Protein AF-A0A699SAM2-F1 (afdb_monomer)

Sequence (91 aa):
MEFDGLNAIKPPCLTEGKKDKVFWRTSSGRLTDFSVNTVWNDLRECSDSVPWAKLVWFSQCIPRHAFMVWLAVHERLRTQDLIGKWESMVT

Radius of gyration: 25.64 Å; Cα contacts (8 Å, |Δi|>4): 34; chains: 1; bounding box: 59×20×75 Å

pLDDT: mean 76.24, std 11.98, range [48.03, 91.19]

InterPro domains:
  IPR026960 Reverse transcriptase zinc-binding domain [PF13966] (34-87)

Nearest PDB structures (foldseek):
  2csh-assembly1_A  TM=3.466E-01  e=6.875E+00  Homo sapiens
  7s78-assembly1_P  TM=1.985E-01  e=3.963E+00  Human adenovirus 5

Structure (mmCIF, N/CA/C/O backbone):
data_AF-A0A699SAM2-F1
#
_entry.id   AF-A0A699SAM2-F1
#
loop_
_atom_site.group_PDB
_atom_site.id
_atom_site.type_symbol
_atom_site.label_atom_id
_atom_site.label_alt_id
_atom_site.label_comp_id
_atom_site.label_asym_id
_atom_site.label_entity_id
_atom_site.label_seq_id
_atom_site.pdbx_PDB_ins_code
_atom_site.Cartn_x
_atom_site.Cartn_y
_atom_site.Cartn_z
_atom_site.occupancy
_atom_site.B_iso_or_equiv
_atom_site.auth_seq_id
_atom_site.auth_comp_id
_atom_site.auth_asym_id
_atom_site.auth_atom_id
_atom_site.pdbx_PDB_model_num
ATOM 1 N N . MET A 1 1 ? -40.345 9.811 -2.756 1.00 48.03 1 MET A N 1
ATOM 2 C CA . MET A 1 1 ? -39.448 8.641 -2.698 1.00 48.03 1 MET A CA 1
ATOM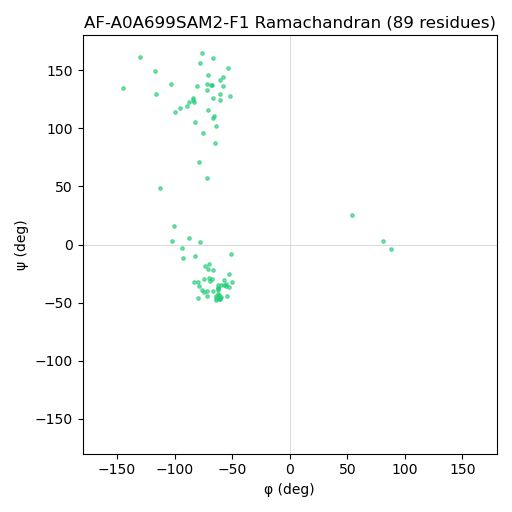 3 C C . MET A 1 1 ? -38.925 8.621 -1.275 1.00 48.03 1 MET A C 1
ATOM 5 O O . MET A 1 1 ? -38.042 9.398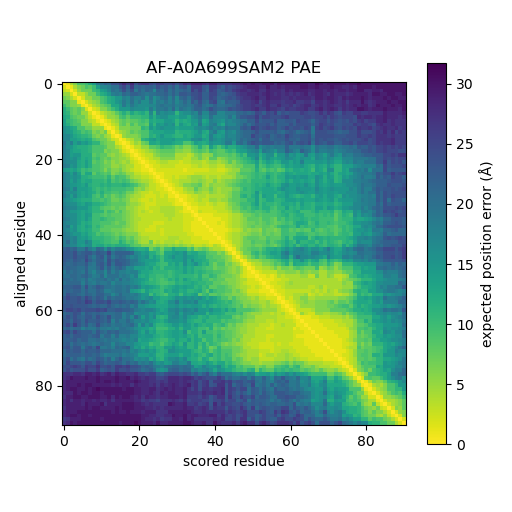 -0.941 1.00 48.03 1 MET A O 1
ATOM 9 N N . GLU A 1 2 ? -39.648 7.918 -0.410 1.00 52.97 2 GLU A N 1
ATOM 10 C CA . GLU A 1 2 ? -39.456 7.932 1.040 1.00 52.97 2 GLU A CA 1
ATOM 11 C C . GLU A 1 2 ? -38.341 6.938 1.373 1.00 52.97 2 GLU A C 1
ATOM 13 O O . GLU A 1 2 ? -38.357 5.799 0.909 1.00 52.97 2 GLU A O 1
ATOM 18 N N . PHE A 1 3 ? -37.309 7.381 2.088 1.00 57.00 3 PHE A N 1
ATOM 19 C CA . PHE A 1 3 ? -36.203 6.514 2.487 1.00 57.00 3 PHE A CA 1
ATOM 20 C C . PHE A 1 3 ? -36.638 5.679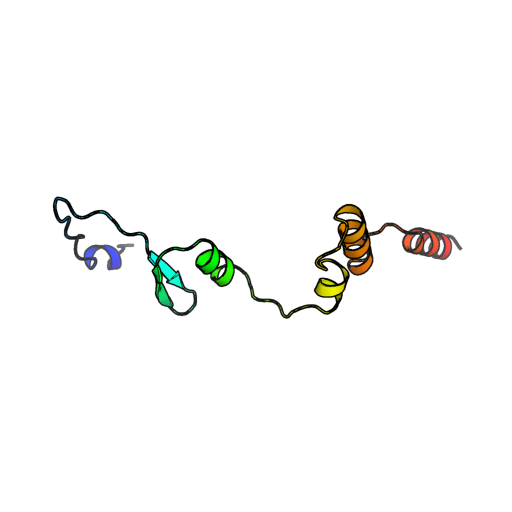 3.702 1.00 57.00 3 PHE A C 1
ATOM 22 O O . PHE A 1 3 ? -36.165 5.904 4.814 1.00 57.00 3 PHE A O 1
ATOM 29 N N . ASP A 1 4 ? -37.541 4.716 3.487 1.00 61.09 4 ASP A N 1
ATOM 30 C CA . ASP A 1 4 ? -38.122 3.842 4.527 1.00 61.09 4 ASP A CA 1
ATOM 31 C C . ASP A 1 4 ? -37.065 3.130 5.390 1.00 61.09 4 ASP A C 1
ATOM 33 O O . ASP A 1 4 ? -37.293 2.821 6.560 1.00 61.09 4 ASP A O 1
ATOM 37 N N . GLY A 1 5 ? -35.860 2.929 4.848 1.00 61.03 5 GLY A N 1
ATOM 38 C CA . GLY A 1 5 ? -34.739 2.332 5.573 1.00 61.03 5 GLY A CA 1
ATOM 39 C C . GLY A 1 5 ? -34.192 3.179 6.729 1.00 61.03 5 GLY A C 1
ATOM 40 O O . GLY A 1 5 ? -33.574 2.617 7.629 1.00 61.03 5 GLY A O 1
ATOM 41 N N . LEU A 1 6 ? -34.413 4.500 6.746 1.00 56.97 6 LEU A N 1
ATOM 42 C CA . LEU A 1 6 ? -33.884 5.383 7.797 1.00 56.97 6 LEU A CA 1
ATOM 43 C C . LEU A 1 6 ? -34.718 5.337 9.085 1.00 56.97 6 LEU A C 1
ATOM 45 O O . LEU A 1 6 ? -34.152 5.423 10.173 1.00 56.97 6 LEU A O 1
ATOM 49 N N . ASN A 1 7 ? -36.033 5.124 8.982 1.00 61.53 7 ASN A N 1
ATOM 50 C CA . ASN A 1 7 ? -36.927 5.047 10.146 1.00 61.53 7 ASN A CA 1
ATOM 51 C C . ASN A 1 7 ? -36.774 3.736 10.940 1.00 61.53 7 ASN A C 1
ATOM 53 O O . ASN A 1 7 ? -37.163 3.667 12.104 1.00 61.53 7 ASN A O 1
ATOM 57 N N . ALA A 1 8 ? -36.184 2.700 10.335 1.00 64.38 8 ALA A N 1
ATOM 58 C CA . ALA A 1 8 ? -35.907 1.420 10.989 1.00 64.38 8 ALA A CA 1
ATOM 59 C C . ALA A 1 8 ? -34.614 1.430 11.831 1.00 64.38 8 ALA A C 1
ATOM 61 O O . ALA A 1 8 ? -34.345 0.483 12.577 1.00 64.38 8 ALA A O 1
ATOM 62 N N . ILE A 1 9 ? -33.794 2.480 11.719 1.00 67.56 9 ILE A N 1
ATOM 63 C CA . ILE A 1 9 ? -32.527 2.571 12.441 1.00 67.56 9 ILE A CA 1
ATOM 64 C C . ILE A 1 9 ? -32.829 3.058 13.852 1.00 67.56 9 ILE A C 1
ATOM 66 O O . ILE A 1 9 ? -33.120 4.229 14.089 1.00 67.56 9 ILE A O 1
ATOM 70 N N . LYS A 1 10 ? -32.761 2.129 14.806 1.00 71.62 10 LYS A N 1
ATOM 71 C CA . LYS A 1 10 ? -32.899 2.431 16.231 1.00 71.62 10 LYS A CA 1
ATOM 72 C C . LYS A 1 10 ? -31.919 3.561 16.595 1.00 71.62 10 LYS A C 1
ATOM 74 O O . LYS A 1 10 ? -30.733 3.426 16.279 1.00 71.62 10 LYS A O 1
ATOM 79 N N . PRO A 1 11 ? -32.375 4.649 17.242 1.00 71.56 11 PRO A N 1
ATOM 80 C CA . PRO A 1 11 ? -31.495 5.753 17.590 1.00 71.56 11 PRO A CA 1
ATOM 81 C C . PRO A 1 11 ? -30.344 5.241 18.470 1.00 71.56 11 PRO A C 1
ATOM 83 O O . PRO A 1 11 ? -30.581 4.415 19.361 1.00 71.56 11 PRO A O 1
ATOM 86 N N . PRO A 1 12 ? -29.097 5.677 18.218 1.00 71.62 12 PRO A N 1
ATOM 87 C CA . PRO A 1 12 ? -27.953 5.230 18.996 1.00 71.62 12 PRO A CA 1
ATOM 88 C C . PRO A 1 12 ? -28.141 5.620 20.467 1.00 71.62 12 PRO A C 1
ATOM 90 O O . PRO A 1 12 ? -28.448 6.765 20.792 1.00 71.62 12 PRO A O 1
ATOM 93 N N . CYS A 1 13 ? -27.971 4.655 21.371 1.00 71.81 13 CYS A N 1
ATOM 94 C CA . CYS A 1 13 ? -28.040 4.894 22.807 1.00 71.81 13 CYS A CA 1
ATOM 95 C C . CYS A 1 13 ? -26.763 5.604 23.282 1.00 71.81 13 CYS A C 1
ATOM 97 O O . CYS A 1 13 ? -25.738 4.976 23.556 1.00 71.81 13 CYS A O 1
ATOM 99 N N . LEU A 1 14 ? -26.823 6.932 23.374 1.00 71.56 14 LEU A N 1
ATOM 100 C CA . LEU A 1 14 ? -25.742 7.752 23.917 1.00 71.56 14 LEU A CA 1
ATOM 101 C C . LEU A 1 14 ? -25.593 7.435 25.409 1.00 71.56 14 LEU A C 1
ATOM 103 O O . LEU A 1 14 ? -26.471 7.736 26.213 1.00 71.56 14 LEU A O 1
ATOM 107 N N . THR A 1 15 ? -24.509 6.752 25.771 1.00 77.06 15 THR A N 1
ATOM 108 C CA . THR A 1 15 ? -24.213 6.406 27.166 1.00 77.06 15 THR A CA 1
ATOM 109 C C . THR A 1 15 ? -23.270 7.465 27.728 1.00 77.06 15 THR A C 1
ATOM 111 O O . THR A 1 15 ? -22.156 7.618 27.227 1.00 77.06 15 THR A O 1
ATOM 114 N N . GLU A 1 16 ? -23.705 8.208 28.743 1.00 80.50 16 GLU A N 1
ATOM 115 C CA . GLU A 1 16 ? -22.920 9.297 29.330 1.00 80.50 16 GLU A CA 1
ATOM 116 C C . 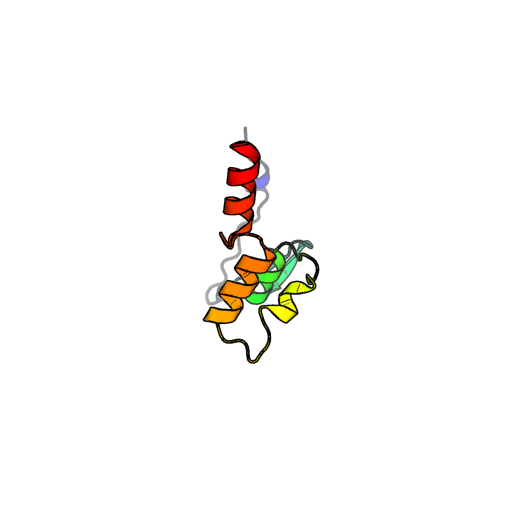GLU A 1 16 ? -21.586 8.762 29.892 1.00 80.50 16 GLU A C 1
ATOM 118 O O . GLU A 1 16 ? -21.552 7.794 30.651 1.00 80.50 16 GLU A O 1
ATOM 123 N N . GLY A 1 17 ? -20.465 9.333 29.436 1.00 79.38 17 GLY A N 1
ATOM 124 C CA . GLY A 1 17 ? -19.108 8.904 29.809 1.00 79.38 17 GLY A CA 1
ATOM 125 C C . GLY A 1 17 ? -18.488 7.786 28.954 1.00 79.38 17 GLY A C 1
ATOM 126 O O . GLY A 1 17 ? -17.311 7.463 29.137 1.00 79.38 17 GLY A O 1
ATOM 127 N N . LYS A 1 18 ? -19.213 7.210 27.987 1.00 81.31 18 LYS A N 1
ATOM 128 C CA . LYS A 1 18 ? -18.666 6.207 27.060 1.00 81.31 18 LYS A CA 1
ATOM 129 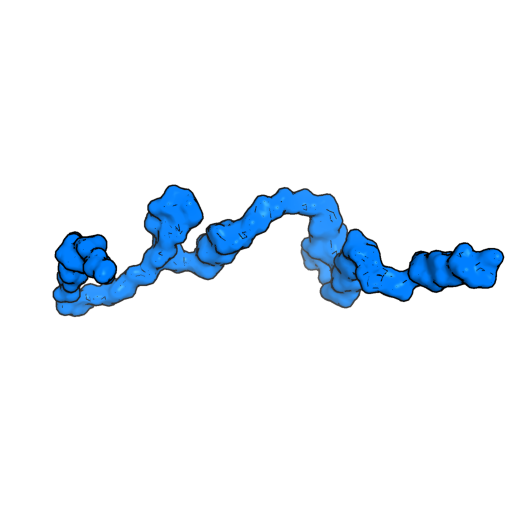C C . LYS A 1 18 ? -18.071 6.894 25.829 1.00 81.31 18 LYS A C 1
ATOM 131 O O . LYS A 1 18 ? -18.777 7.573 25.096 1.00 81.31 18 LYS A O 1
ATOM 136 N N . LYS A 1 19 ? -16.768 6.711 25.593 1.00 81.12 19 LYS A N 1
ATOM 137 C CA . LYS A 1 19 ? -16.098 7.244 24.396 1.00 81.12 19 LYS A CA 1
ATOM 138 C C . LYS A 1 19 ? -16.522 6.475 23.146 1.00 81.12 19 LYS A C 1
ATOM 140 O O . LYS A 1 19 ? -16.557 5.240 23.169 1.00 81.12 19 LYS A O 1
ATOM 145 N N . ASP A 1 20 ? -16.756 7.205 22.062 1.00 83.50 20 ASP A N 1
ATOM 146 C CA . ASP A 1 20 ? -16.980 6.622 20.744 1.00 83.50 20 ASP A CA 1
ATOM 147 C C . ASP A 1 20 ? -15.765 5.806 20.294 1.00 83.50 20 ASP A C 1
ATOM 149 O O . ASP A 1 20 ? -14.610 6.164 20.547 1.00 83.50 20 ASP A O 1
ATOM 153 N N . LYS A 1 21 ? -16.036 4.680 19.631 1.00 82.75 21 LYS A N 1
ATOM 154 C CA . LYS A 1 21 ? -15.013 3.814 19.043 1.00 82.75 21 LYS A CA 1
ATOM 155 C C . LYS A 1 21 ? -15.181 3.785 17.536 1.00 82.75 21 LYS A C 1
ATOM 157 O O . LYS A 1 21 ? -16.272 3.523 17.034 1.00 82.75 21 LYS A O 1
ATOM 162 N N . VAL A 1 22 ? -14.082 4.023 16.832 1.00 85.62 22 VAL A N 1
ATOM 163 C CA . VAL A 1 22 ? -14.036 3.921 15.376 1.00 85.62 22 VAL A CA 1
ATOM 164 C C . VAL A 1 22 ? -13.787 2.466 15.002 1.00 85.62 22 VAL A C 1
ATOM 166 O O . VAL A 1 22 ? -12.796 1.869 15.421 1.00 85.62 22 VAL A O 1
ATOM 169 N N . PHE A 1 23 ? -14.679 1.916 14.187 1.00 88.12 23 PHE A N 1
ATOM 170 C CA . PHE A 1 23 ? -14.535 0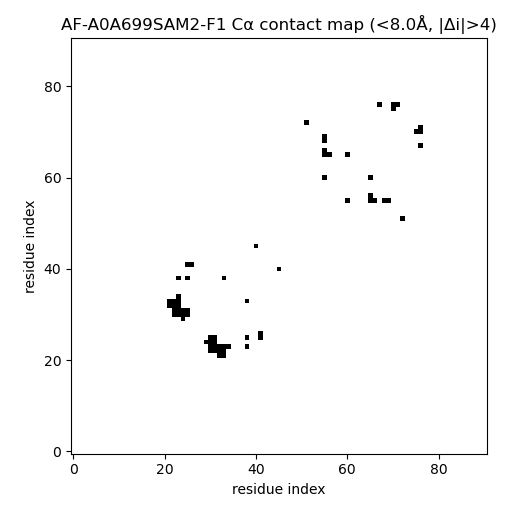.589 13.605 1.00 88.12 23 PHE A CA 1
ATOM 171 C C . PHE A 1 23 ? -14.454 0.690 12.084 1.00 88.12 23 PHE A C 1
ATOM 173 O O . PHE A 1 23 ? -15.051 1.577 11.475 1.00 88.12 23 PHE A O 1
ATOM 180 N N . TRP A 1 24 ? -13.731 -0.240 11.474 1.00 91.19 24 TRP A N 1
ATOM 181 C CA . TRP A 1 24 ? -13.690 -0.431 10.032 1.00 91.19 24 TRP A CA 1
ATOM 182 C C . TRP A 1 24 ? -14.548 -1.634 9.648 1.00 91.19 24 TRP A C 1
ATOM 184 O O . TRP A 1 24 ? -14.513 -2.665 10.320 1.00 91.19 24 TRP A O 1
ATOM 194 N N . ARG A 1 25 ? -15.313 -1.516 8.563 1.00 89.38 25 ARG A N 1
ATOM 195 C CA . ARG A 1 25 ? -15.977 -2.660 7.937 1.00 89.38 25 ARG A CA 1
ATOM 196 C C . ARG A 1 25 ? -15.132 -3.076 6.744 1.00 89.38 25 ARG A C 1
ATOM 198 O O . ARG A 1 25 ? -15.032 -2.310 5.794 1.00 89.38 25 ARG A O 1
ATOM 205 N N . THR A 1 26 ? -14.547 -4.265 6.809 1.00 86.25 26 THR A N 1
ATOM 206 C CA . THR A 1 26 ? -13.762 -4.814 5.703 1.00 86.25 26 THR A CA 1
ATOM 207 C C . THR A 1 26 ? -14.648 -5.113 4.493 1.00 86.25 26 THR A C 1
ATOM 209 O O . THR A 1 26 ? -15.855 -5.328 4.631 1.00 86.25 26 THR A O 1
ATOM 212 N N . SER A 1 27 ? -14.037 -5.226 3.319 1.00 81.19 27 SER A N 1
ATOM 213 C CA . SER A 1 27 ? -14.618 -5.736 2.070 1.00 81.19 27 SER A CA 1
ATOM 214 C C . SER A 1 27 ? -15.330 -7.084 2.245 1.00 81.19 27 SER A C 1
ATOM 216 O O . SER A 1 27 ? -16.358 -7.335 1.624 1.00 81.19 27 SER A O 1
ATOM 218 N N . SER A 1 28 ? -14.849 -7.928 3.164 1.00 82.31 28 SER A N 1
ATOM 219 C CA . SER A 1 28 ? -15.481 -9.197 3.559 1.00 82.31 28 SER A CA 1
ATOM 220 C C . SER A 1 28 ? -16.682 -9.054 4.509 1.00 82.31 28 SER A C 1
ATOM 222 O O . SER A 1 28 ? -17.241 -10.055 4.955 1.00 82.31 28 SER A O 1
ATOM 224 N N . GLY A 1 29 ? -17.074 -7.827 4.859 1.00 84.25 29 GLY A N 1
ATOM 225 C CA . GLY A 1 29 ? -18.200 -7.519 5.743 1.00 84.25 29 GLY A CA 1
ATOM 226 C C . GLY A 1 29 ? -17.901 -7.644 7.241 1.00 84.25 29 GLY A C 1
ATOM 227 O O . GLY A 1 29 ? -18.801 -7.439 8.058 1.00 84.25 29 GLY A O 1
ATOM 228 N N . ARG A 1 30 ? -16.659 -7.954 7.637 1.00 86.94 30 ARG A N 1
ATOM 229 C CA . ARG A 1 30 ? -16.267 -8.079 9.049 1.00 86.94 30 ARG A CA 1
ATOM 230 C C . ARG A 1 30 ? -16.018 -6.698 9.657 1.00 86.94 30 ARG A C 1
ATOM 232 O O . ARG A 1 30 ? -15.364 -5.853 9.057 1.00 86.94 30 ARG A O 1
ATOM 239 N N . LEU A 1 31 ? -16.510 -6.486 10.876 1.00 88.31 31 LEU A N 1
ATOM 240 C CA . LEU A 1 31 ? -16.211 -5.286 11.654 1.00 88.31 31 LEU A CA 1
ATOM 241 C C . LEU A 1 31 ? -14.916 -5.501 12.455 1.00 88.31 31 LEU A C 1
ATOM 243 O O . LEU A 1 31 ? -14.824 -6.459 13.222 1.00 88.31 31 LEU A O 1
ATOM 247 N N . THR A 1 32 ? -13.918 -4.643 12.269 1.00 87.62 32 THR A N 1
ATOM 248 C CA . THR A 1 32 ? -12.621 -4.701 12.962 1.00 87.62 32 THR A CA 1
ATOM 249 C C . THR A 1 32 ? -12.271 -3.344 13.555 1.00 87.62 32 THR A C 1
ATOM 251 O O . THR A 1 32 ? -12.804 -2.320 13.125 1.00 87.62 32 THR A O 1
ATOM 254 N N . ASP A 1 33 ? -11.344 -3.306 14.510 1.00 89.81 33 ASP A N 1
ATOM 255 C CA . ASP A 1 33 ? -10.793 -2.034 14.976 1.00 89.81 33 ASP A CA 1
ATOM 256 C C . ASP A 1 33 ? -10.153 -1.263 13.815 1.00 89.81 33 ASP A C 1
ATOM 258 O O . ASP A 1 33 ? -9.577 -1.847 12.885 1.00 89.81 33 ASP A O 1
ATOM 262 N N . PHE A 1 34 ? -10.284 0.061 13.857 1.00 87.44 34 PHE A N 1
ATOM 263 C CA . PHE A 1 34 ? -9.701 0.921 12.841 1.00 87.44 34 PHE A CA 1
ATOM 264 C C . PHE A 1 34 ? -8.171 0.878 12.910 1.00 87.44 34 PHE A C 1
ATOM 266 O O . PHE A 1 34 ? -7.560 1.163 13.939 1.00 87.44 34 PHE A O 1
ATOM 273 N N . SER A 1 35 ? -7.547 0.571 11.779 1.00 88.06 35 SER A N 1
ATOM 274 C CA . SER A 1 35 ? -6.107 0.691 11.585 1.00 88.06 35 SER A CA 1
ATOM 275 C C . SER A 1 35 ? -5.845 1.106 10.150 1.00 88.06 35 SER A C 1
ATOM 277 O O . SER A 1 35 ? -6.412 0.520 9.228 1.00 88.06 35 SER A O 1
ATOM 279 N N . VAL A 1 36 ? -4.954 2.082 9.954 1.00 89.00 36 VAL A N 1
ATOM 280 C CA . VAL A 1 36 ? -4.562 2.561 8.617 1.00 89.00 36 VAL A CA 1
ATOM 281 C C . VAL A 1 36 ? -4.057 1.404 7.755 1.00 89.00 36 VAL A C 1
ATOM 283 O O . VAL A 1 36 ? -4.369 1.346 6.572 1.00 89.00 36 VAL A O 1
ATOM 286 N N . ASN A 1 37 ? -3.355 0.436 8.352 1.00 86.94 37 ASN A N 1
ATOM 287 C CA . ASN A 1 37 ? -2.913 -0.761 7.643 1.00 86.94 37 ASN A CA 1
ATOM 288 C C . ASN A 1 37 ? -4.100 -1.608 7.159 1.00 86.94 37 ASN A C 1
ATOM 290 O O . ASN A 1 37 ? -4.121 -2.026 6.007 1.00 86.94 37 ASN A O 1
ATOM 294 N N . THR A 1 38 ? -5.098 -1.852 8.013 1.00 85.75 38 THR A N 1
ATOM 295 C CA . THR A 1 38 ? -6.300 -2.617 7.638 1.00 85.75 38 THR A CA 1
ATOM 296 C C . THR A 1 38 ? -7.065 -1.917 6.523 1.00 85.75 38 THR A C 1
ATOM 298 O O . THR A 1 38 ? -7.383 -2.550 5.525 1.00 85.75 38 THR A O 1
ATOM 301 N N . VAL A 1 39 ? -7.286 -0.609 6.656 1.00 89.50 39 VAL A N 1
ATOM 302 C CA . VAL A 1 39 ? -7.970 0.215 5.649 1.00 89.50 39 VAL A CA 1
ATOM 303 C C . VAL A 1 39 ? -7.220 0.191 4.321 1.00 89.50 39 VAL A C 1
ATOM 305 O O . VAL A 1 39 ? -7.821 -0.024 3.277 1.00 89.50 39 VAL A O 1
ATOM 308 N N . TRP A 1 40 ? -5.897 0.370 4.351 1.00 86.88 40 TRP A N 1
ATOM 309 C CA . TRP A 1 40 ? -5.064 0.353 3.151 1.00 86.88 40 TRP A CA 1
ATOM 310 C C . TRP A 1 40 ? -5.106 -0.997 2.434 1.00 86.88 40 TRP A C 1
ATOM 312 O O . TRP A 1 40 ? -5.209 -1.047 1.212 1.00 86.88 40 TRP A O 1
ATOM 322 N N . ASN A 1 41 ? -5.050 -2.091 3.195 1.00 84.62 41 ASN A N 1
ATOM 323 C CA . ASN A 1 41 ? -5.124 -3.443 2.650 1.00 84.62 41 ASN A CA 1
ATOM 324 C C . ASN A 1 41 ? -6.495 -3.777 2.062 1.00 84.62 41 ASN A C 1
ATOM 326 O O . ASN A 1 41 ? -6.565 -4.588 1.149 1.00 84.62 41 ASN A O 1
ATOM 330 N N . ASP A 1 42 ? -7.550 -3.176 2.602 1.00 86.62 42 ASP A N 1
ATOM 331 C CA . ASP A 1 42 ? -8.927 -3.384 2.167 1.00 86.62 42 ASP A CA 1
ATOM 332 C C . ASP A 1 42 ? -9.298 -2.513 0.956 1.00 86.62 42 ASP A C 1
ATOM 334 O O . ASP A 1 42 ? -10.083 -2.931 0.112 1.00 86.62 42 ASP A O 1
ATOM 338 N N . LEU A 1 43 ? -8.712 -1.314 0.861 1.00 85.50 43 LEU A N 1
ATOM 339 C CA . LEU A 1 43 ? -8.900 -0.393 -0.260 1.00 85.50 43 LEU A CA 1
ATOM 340 C C . LEU A 1 43 ? -8.066 -0.782 -1.483 1.00 85.50 43 LEU A C 1
ATOM 342 O O . LEU A 1 43 ? -8.492 -0.559 -2.614 1.00 85.50 43 LEU A O 1
ATOM 346 N N . ARG A 1 44 ? -6.851 -1.301 -1.273 1.00 82.62 44 ARG A N 1
ATOM 347 C CA . ARG A 1 44 ? -5.993 -1.693 -2.389 1.00 82.62 44 ARG A CA 1
ATOM 348 C C . ARG A 1 44 ? -6.543 -2.957 -3.038 1.00 82.62 44 ARG A C 1
ATOM 350 O O . ARG A 1 44 ? -6.787 -3.960 -2.372 1.00 82.62 44 ARG A O 1
ATOM 357 N N . GLU A 1 45 ? -6.627 -2.947 -4.357 1.00 71.94 45 GLU A N 1
ATOM 358 C CA . GLU A 1 45 ? -6.687 -4.192 -5.107 1.00 71.94 45 GLU A CA 1
ATOM 359 C C . GLU A 1 45 ? -5.340 -4.894 -4.905 1.00 71.94 45 GLU A C 1
ATOM 361 O O . GLU A 1 45 ? -4.292 -4.397 -5.323 1.00 71.94 45 GLU A O 1
ATOM 366 N N . CYS A 1 46 ? -5.339 -6.010 -4.174 1.00 65.94 46 CYS A N 1
ATOM 367 C CA . CYS A 1 46 ? -4.157 -6.850 -4.029 1.00 65.94 46 CYS A CA 1
ATOM 368 C C . CYS A 1 46 ? -3.815 -7.446 -5.400 1.00 65.94 46 CYS A C 1
ATOM 370 O O . CYS A 1 46 ? -4.269 -8.534 -5.738 1.00 65.94 46 CYS A O 1
ATOM 372 N N . SER A 1 47 ? -3.029 -6.725 -6.197 1.00 66.94 47 SER A N 1
ATOM 373 C CA . SER A 1 47 ? -2.393 -7.286 -7.382 1.00 66.94 47 SER A CA 1
ATOM 374 C C . SER A 1 47 ? -1.294 -8.251 -6.952 1.00 66.94 47 SER A C 1
ATOM 376 O O . SER A 1 47 ? -0.601 -8.003 -5.957 1.00 66.94 47 SER A O 1
ATOM 378 N N . ASP A 1 48 ? -1.093 -9.313 -7.727 1.00 75.25 48 ASP A N 1
ATOM 379 C CA . ASP A 1 48 ? -0.015 -10.263 -7.485 1.00 75.25 48 ASP A CA 1
ATOM 380 C C . ASP A 1 48 ? 1.350 -9.576 -7.384 1.00 75.25 48 ASP A C 1
ATOM 382 O O . ASP A 1 48 ? 1.611 -8.520 -7.973 1.00 75.25 48 ASP A O 1
ATOM 386 N N . SER A 1 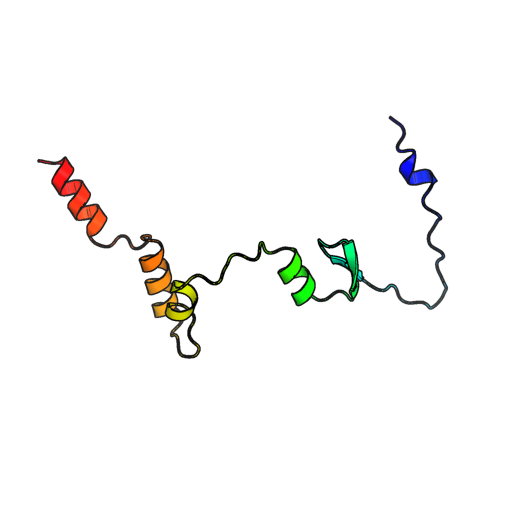49 ? 2.251 -10.199 -6.622 1.00 73.50 49 SER A N 1
ATOM 387 C CA . SER A 1 49 ? 3.629 -9.734 -6.519 1.00 73.50 49 SER A CA 1
ATOM 388 C C . SER A 1 49 ? 4.304 -9.853 -7.884 1.00 73.50 49 SER A C 1
ATOM 390 O O . SER A 1 49 ? 4.706 -10.931 -8.318 1.00 73.50 49 SER A O 1
ATOM 392 N N . VAL A 1 50 ? 4.423 -8.721 -8.567 1.00 80.31 50 VAL A N 1
ATOM 393 C CA . VAL A 1 50 ? 5.078 -8.633 -9.869 1.00 80.31 50 VAL A CA 1
ATOM 394 C C . VAL A 1 50 ? 6.586 -8.897 -9.740 1.00 80.31 50 VAL A C 1
ATOM 396 O O . VAL A 1 50 ? 7.226 -8.362 -8.827 1.00 80.31 50 VAL A O 1
ATOM 399 N N . PRO A 1 51 ? 7.199 -9.676 -10.655 1.00 80.50 51 PRO A N 1
ATOM 400 C CA . PRO A 1 51 ? 8.618 -10.039 -10.572 1.00 80.50 51 PRO A CA 1
ATOM 401 C C . PRO A 1 51 ? 9.563 -8.834 -10.473 1.00 80.50 51 PRO A C 1
ATOM 403 O O . PRO A 1 51 ? 10.571 -8.881 -9.766 1.00 80.50 51 PRO A O 1
ATOM 406 N N . TRP A 1 52 ? 9.213 -7.725 -11.129 1.00 83.06 52 TRP A N 1
ATOM 407 C CA . TRP A 1 52 ? 10.014 -6.504 -11.129 1.00 83.06 52 TRP A CA 1
ATOM 408 C C . TRP A 1 52 ? 10.003 -5.759 -9.787 1.00 83.06 52 TRP A C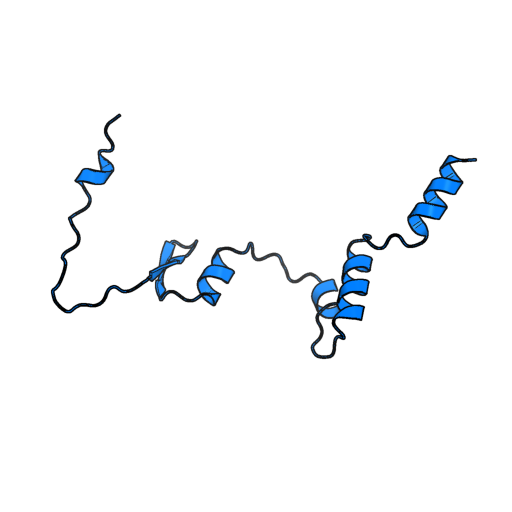 1
ATOM 410 O O . TRP A 1 52 ? 10.930 -4.997 -9.519 1.00 83.06 52 TRP A O 1
ATOM 420 N N . ALA A 1 53 ? 9.017 -5.981 -8.907 1.00 83.69 53 ALA A N 1
ATOM 421 C CA . ALA A 1 53 ? 8.931 -5.258 -7.636 1.00 83.69 53 ALA A CA 1
ATOM 422 C C . ALA A 1 53 ? 10.147 -5.530 -6.742 1.00 83.69 53 ALA A C 1
ATOM 424 O O . ALA A 1 53 ? 10.660 -4.609 -6.113 1.00 83.69 53 ALA A O 1
ATOM 425 N N . LYS A 1 54 ? 10.656 -6.770 -6.737 1.00 82.81 54 LYS A N 1
ATOM 426 C CA . LYS A 1 54 ? 11.869 -7.142 -5.987 1.00 82.81 54 LYS A CA 1
ATOM 427 C C . LYS A 1 54 ? 13.139 -6.529 -6.577 1.00 82.81 54 LYS A C 1
ATOM 429 O O . LYS A 1 54 ? 14.068 -6.241 -5.832 1.00 82.81 54 LYS A O 1
ATOM 434 N N . LEU A 1 55 ? 13.172 -6.336 -7.896 1.00 82.31 55 LEU A N 1
ATOM 435 C CA . LEU A 1 55 ? 14.292 -5.708 -8.597 1.00 82.31 55 LEU A CA 1
ATOM 436 C C . LEU A 1 55 ? 14.351 -4.199 -8.303 1.00 82.31 55 LEU A C 1
ATOM 438 O O . LEU A 1 55 ? 15.427 -3.646 -8.105 1.00 82.31 55 LEU A O 1
ATOM 442 N N . VAL A 1 56 ? 13.189 -3.543 -8.253 1.00 84.19 56 VAL A N 1
ATOM 443 C CA . VAL A 1 56 ? 13.074 -2.096 -8.028 1.00 84.19 56 VAL A CA 1
ATOM 444 C C . VAL A 1 56 ? 13.217 -1.739 -6.544 1.00 84.19 56 VAL A C 1
ATOM 446 O O . VAL A 1 56 ? 13.955 -0.818 -6.205 1.00 84.19 56 VAL A O 1
ATOM 449 N N . TRP A 1 57 ? 12.539 -2.469 -5.656 1.00 84.62 57 TRP A N 1
ATOM 450 C CA . TRP A 1 57 ? 12.361 -2.107 -4.244 1.00 84.62 57 TRP A CA 1
ATOM 451 C C . TRP A 1 57 ? 13.100 -3.056 -3.285 1.00 84.62 57 TRP A C 1
ATOM 453 O O . TRP A 1 57 ? 12.523 -3.554 -2.318 1.00 84.62 57 TRP A O 1
ATOM 463 N N . PHE A 1 58 ? 14.379 -3.343 -3.543 1.00 82.88 58 PHE A N 1
ATOM 464 C CA . PHE A 1 58 ? 15.206 -4.127 -2.614 1.00 82.88 58 PHE A CA 1
ATOM 465 C C . PHE A 1 58 ? 15.690 -3.280 -1.423 1.00 82.88 58 PHE A C 1
ATOM 467 O O . PHE A 1 58 ? 15.806 -2.061 -1.514 1.00 82.88 58 PHE A O 1
ATOM 474 N N . SER A 1 59 ? 16.008 -3.929 -0.297 1.00 80.69 59 SER A N 1
ATOM 475 C CA . SER A 1 59 ? 16.337 -3.254 0.977 1.00 80.69 59 SER A CA 1
ATOM 476 C C . SER A 1 59 ? 17.507 -2.256 0.884 1.00 80.69 59 SER A C 1
ATOM 478 O O . SER A 1 59 ? 17.520 -1.243 1.574 1.00 80.69 59 SER A O 1
ATOM 480 N N . GLN A 1 60 ? 18.469 -2.507 -0.008 1.00 84.81 60 GLN A N 1
ATOM 481 C CA . GLN A 1 60 ? 19.632 -1.639 -0.234 1.00 84.81 60 GLN A CA 1
ATOM 482 C C . GLN A 1 60 ? 19.476 -0.741 -1.475 1.00 84.81 60 GLN A C 1
ATOM 484 O O . GLN A 1 60 ? 20.468 -0.225 -1.993 1.00 84.81 60 GLN A O 1
ATOM 489 N N . CYS A 1 61 ? 18.259 -0.587 -2.012 1.00 83.75 61 CYS A N 1
ATOM 490 C CA . CYS A 1 61 ? 18.065 0.200 -3.223 1.00 83.75 61 CYS A CA 1
ATOM 491 C C . CYS A 1 61 ? 18.316 1.685 -2.955 1.00 83.75 61 CYS A C 1
ATOM 493 O O . CYS A 1 61 ? 17.883 2.258 -1.955 1.00 83.75 61 CYS A O 1
ATOM 495 N N . ILE A 1 62 ? 19.015 2.330 -3.886 1.00 86.31 62 ILE A N 1
ATOM 496 C CA . ILE A 1 62 ? 19.143 3.783 -3.890 1.00 86.31 62 ILE A CA 1
ATOM 497 C C . ILE A 1 62 ? 17.885 4.331 -4.580 1.00 86.31 62 ILE A C 1
ATOM 499 O O . ILE A 1 62 ? 17.673 4.003 -5.753 1.00 86.31 62 ILE A O 1
ATOM 503 N N . PRO A 1 63 ? 17.084 5.204 -3.936 1.00 86.50 63 PRO A N 1
ATOM 504 C CA . PRO A 1 63 ? 15.798 5.660 -4.475 1.00 86.50 63 PRO A CA 1
ATOM 505 C C . PRO A 1 63 ? 15.868 6.213 -5.905 1.00 86.50 63 PRO A C 1
ATOM 507 O O . PRO A 1 63 ? 14.982 5.964 -6.717 1.00 86.50 63 PRO A O 1
ATOM 510 N N . ARG A 1 64 ? 16.962 6.909 -6.249 1.00 87.19 64 ARG A N 1
ATOM 511 C CA . ARG A 1 64 ? 17.212 7.421 -7.608 1.00 87.19 64 ARG A CA 1
ATOM 512 C C . ARG A 1 64 ? 17.288 6.299 -8.647 1.00 87.19 64 ARG A C 1
ATOM 514 O O . ARG A 1 64 ? 16.693 6.413 -9.713 1.00 87.19 64 ARG A O 1
ATOM 521 N N . HIS A 1 65 ? 18.023 5.233 -8.341 1.00 86.81 65 HIS A N 1
ATOM 522 C CA . HIS A 1 65 ? 18.198 4.103 -9.249 1.00 86.81 65 HIS A CA 1
ATOM 523 C C . HIS A 1 65 ? 16.931 3.251 -9.311 1.00 86.81 65 HIS A C 1
ATOM 525 O O . HIS A 1 65 ? 16.515 2.885 -10.404 1.00 86.81 65 HIS A O 1
ATOM 531 N N . ALA A 1 66 ? 16.269 3.024 -8.173 1.00 87.94 66 ALA A N 1
ATOM 532 C CA . ALA A 1 66 ? 14.965 2.365 -8.132 1.00 87.94 66 ALA A CA 1
ATOM 533 C C . ALA A 1 66 ? 13.952 3.084 -9.038 1.00 87.94 66 ALA A C 1
ATOM 535 O O . ALA A 1 66 ? 13.292 2.448 -9.853 1.00 87.94 66 ALA A O 1
ATOM 536 N N . PHE A 1 67 ? 13.903 4.419 -8.989 1.00 85.38 67 PHE A N 1
ATOM 537 C CA . PHE A 1 67 ? 13.043 5.210 -9.868 1.00 85.38 67 PHE A CA 1
ATOM 538 C C . PHE A 1 67 ? 13.386 5.040 -11.357 1.00 85.38 67 PHE A C 1
ATOM 540 O O . PHE A 1 67 ? 12.488 4.853 -12.175 1.00 85.38 67 PHE A O 1
ATOM 547 N N . MET A 1 68 ? 14.673 5.049 -11.723 1.00 84.62 68 MET A N 1
ATOM 548 C CA . MET A 1 68 ? 15.103 4.817 -13.110 1.00 84.62 68 MET A CA 1
ATOM 549 C C . MET A 1 68 ? 14.746 3.408 -13.600 1.00 84.62 68 MET A C 1
ATOM 551 O O . MET A 1 68 ? 14.234 3.262 -14.705 1.00 84.62 68 MET A O 1
ATOM 555 N N . VAL A 1 69 ? 14.970 2.378 -12.779 1.00 85.94 69 VAL A N 1
ATOM 556 C CA . VAL A 1 69 ? 14.626 0.986 -13.110 1.00 85.94 69 VAL A CA 1
ATOM 557 C C . VAL A 1 69 ? 13.111 0.811 -13.206 1.00 85.94 69 VAL A C 1
ATOM 559 O O . VAL A 1 69 ? 12.635 0.154 -14.125 1.00 85.94 69 VAL A O 1
ATOM 562 N N . TRP A 1 70 ? 12.338 1.445 -12.323 1.00 88.25 70 TRP A N 1
ATOM 563 C CA . TRP A 1 70 ? 10.879 1.467 -12.413 1.00 88.25 70 TRP A CA 1
ATOM 564 C C . TRP A 1 70 ? 10.403 2.090 -13.732 1.00 88.25 70 TRP A C 1
ATOM 566 O O . TRP A 1 70 ? 9.566 1.511 -14.420 1.00 88.25 70 TRP A O 1
ATOM 576 N N . LEU A 1 71 ? 10.986 3.222 -14.142 1.00 86.38 71 LEU A N 1
ATOM 577 C CA . LEU A 1 71 ? 10.692 3.820 -15.446 1.00 86.38 71 LEU A CA 1
ATOM 578 C C . LEU A 1 71 ? 11.092 2.904 -16.611 1.00 86.38 71 LEU A C 1
ATOM 580 O O . LEU A 1 71 ? 10.362 2.858 -17.600 1.00 86.38 71 LEU A O 1
ATOM 584 N N . ALA A 1 72 ? 12.215 2.185 -16.502 1.00 84.44 72 ALA A N 1
ATOM 585 C CA . ALA A 1 72 ? 12.680 1.243 -17.522 1.00 84.44 72 ALA A CA 1
ATOM 586 C C . ALA A 1 72 ? 11.702 0.077 -17.697 1.00 84.44 72 ALA A C 1
ATOM 588 O O . ALA A 1 72 ? 11.296 -0.226 -18.812 1.00 84.44 72 ALA A O 1
ATOM 589 N N . VAL A 1 73 ? 11.279 -0.528 -16.584 1.00 84.19 73 VAL A N 1
ATOM 590 C CA . VAL A 1 73 ? 10.312 -1.635 -16.549 1.00 84.19 73 VAL A CA 1
ATOM 591 C C . VAL A 1 73 ? 8.972 -1.234 -17.163 1.00 84.19 73 VAL A C 1
ATOM 593 O O . VAL A 1 73 ? 8.315 -2.054 -17.792 1.00 84.19 73 VAL A O 1
ATOM 596 N N . HIS A 1 74 ? 8.566 0.024 -16.989 1.00 82.94 74 HIS A N 1
ATOM 597 C CA . HIS A 1 74 ? 7.339 0.556 -17.574 1.00 82.94 74 HIS A CA 1
ATOM 598 C C . HIS A 1 74 ? 7.519 1.115 -18.997 1.00 82.94 74 HIS A C 1
ATOM 600 O O . HIS A 1 74 ? 6.579 1.719 -19.509 1.00 82.94 74 HIS A O 1
ATOM 606 N N . GLU A 1 75 ? 8.701 0.982 -19.615 1.00 75.94 75 GLU A N 1
ATOM 607 C CA . GLU A 1 75 ? 9.030 1.565 -20.931 1.00 75.94 75 GLU A CA 1
ATOM 608 C C . GLU A 1 75 ? 8.769 3.086 -20.998 1.00 75.94 75 GLU A C 1
ATOM 610 O O . GLU A 1 75 ? 8.529 3.677 -22.050 1.00 75.94 75 GLU A O 1
ATOM 615 N N . ARG A 1 76 ? 8.809 3.756 -19.838 1.00 74.56 76 ARG A N 1
ATOM 616 C CA . ARG A 1 76 ? 8.606 5.208 -19.695 1.00 74.56 76 ARG A CA 1
ATOM 617 C C . ARG A 1 76 ? 9.915 5.983 -19.711 1.00 74.56 76 ARG A C 1
ATOM 619 O O . ARG A 1 76 ? 9.896 7.214 -19.658 1.00 74.56 76 ARG A O 1
ATOM 626 N N . LEU A 1 77 ? 11.046 5.287 -19.793 1.00 69.50 77 LEU A N 1
ATOM 627 C CA . LEU A 1 77 ? 12.294 5.904 -20.205 1.00 69.50 77 LEU A CA 1
ATOM 628 C C . LEU A 1 77 ? 12.190 6.207 -21.698 1.00 69.50 77 LEU A C 1
ATOM 630 O O . LEU A 1 77 ? 12.127 5.303 -22.522 1.00 69.50 77 LEU A O 1
ATOM 634 N N . ARG A 1 78 ? 12.215 7.494 -22.056 1.00 60.69 78 ARG A N 1
ATOM 635 C CA . ARG A 1 78 ? 12.501 7.924 -23.432 1.00 60.69 78 ARG A CA 1
ATOM 636 C C . ARG A 1 78 ? 13.983 7.698 -23.747 1.00 60.69 78 ARG A C 1
ATOM 638 O O . ARG A 1 78 ? 14.715 8.640 -24.033 1.00 60.69 78 ARG A O 1
ATOM 645 N N . THR A 1 79 ? 14.452 6.466 -23.611 1.00 66.25 79 THR A N 1
ATOM 646 C CA . THR A 1 79 ? 15.706 6.032 -24.214 1.00 66.25 79 THR A CA 1
ATOM 647 C C . THR A 1 79 ? 15.479 5.801 -25.707 1.00 66.25 79 THR A C 1
ATOM 649 O O . THR A 1 79 ? 14.348 5.822 -26.193 1.00 66.25 79 THR A O 1
ATOM 652 N N . GLN A 1 80 ? 16.575 5.702 -26.450 1.00 55.75 80 GLN A N 1
ATOM 653 C CA . GLN A 1 80 ? 16.676 5.798 -27.910 1.00 55.75 80 GLN A CA 1
ATOM 654 C C . GLN A 1 80 ? 15.723 4.917 -28.750 1.00 55.75 80 GLN A C 1
ATOM 656 O O . GLN A 1 80 ? 15.642 5.136 -29.955 1.00 55.75 80 GLN A O 1
ATOM 661 N N . ASP A 1 81 ? 14.957 3.994 -28.166 1.00 55.72 81 ASP A N 1
ATOM 662 C CA . ASP A 1 81 ? 13.948 3.176 -28.853 1.00 55.72 81 ASP A CA 1
ATOM 663 C C . ASP A 1 81 ? 12.877 4.002 -29.585 1.00 55.72 81 ASP A C 1
ATOM 665 O O . ASP A 1 81 ? 12.447 3.637 -30.678 1.00 55.72 81 ASP A O 1
ATOM 669 N N . LEU A 1 82 ? 12.481 5.163 -29.044 1.00 55.25 82 LEU A N 1
ATOM 670 C CA . LEU A 1 82 ? 11.584 6.089 -29.753 1.00 55.25 82 LEU A CA 1
ATOM 671 C C . LEU A 1 82 ? 12.290 6.845 -30.890 1.00 55.25 82 LEU A C 1
ATOM 673 O O . LEU A 1 82 ? 11.640 7.179 -31.875 1.00 55.25 82 LEU A O 1
ATOM 677 N N . ILE A 1 83 ? 13.599 7.098 -30.775 1.00 57.72 83 ILE A N 1
ATOM 678 C CA . ILE A 1 83 ? 14.392 7.777 -31.813 1.00 57.72 83 ILE A CA 1
ATOM 679 C C . ILE A 1 83 ? 14.581 6.834 -33.010 1.00 57.72 83 ILE A C 1
ATOM 681 O O . ILE A 1 83 ? 14.319 7.231 -34.140 1.00 57.72 83 ILE A O 1
ATOM 685 N N . GLY A 1 84 ? 14.903 5.557 -32.772 1.00 57.56 84 GLY A N 1
ATOM 686 C CA . GLY A 1 84 ? 14.996 4.555 -33.842 1.00 57.56 84 GLY A CA 1
ATOM 687 C C . GLY A 1 84 ? 13.667 4.320 -34.575 1.00 57.56 84 GLY A C 1
ATOM 688 O O . GLY A 1 84 ? 13.648 4.132 -35.790 1.00 57.56 84 GLY A O 1
ATOM 689 N N . LYS A 1 85 ? 12.535 4.398 -33.862 1.00 58.56 85 LYS A N 1
ATOM 690 C CA . LYS A 1 85 ? 11.197 4.255 -34.462 1.00 58.56 85 LYS A CA 1
ATOM 691 C C . LYS A 1 85 ? 10.798 5.440 -35.351 1.00 58.56 85 LYS A C 1
ATOM 693 O O . LYS A 1 85 ? 10.028 5.249 -36.285 1.00 58.56 85 LYS A O 1
ATOM 698 N N . TRP A 1 86 ? 11.315 6.639 -35.072 1.00 59.16 86 TRP A N 1
ATOM 699 C CA . TRP A 1 86 ? 11.114 7.824 -35.913 1.00 59.16 86 TRP A CA 1
ATOM 700 C C . TRP A 1 86 ? 11.976 7.788 -37.184 1.00 59.16 86 TRP A C 1
ATOM 702 O O . TRP A 1 86 ? 11.468 8.108 -38.254 1.00 59.16 86 TRP A O 1
ATOM 712 N N . GLU A 1 87 ? 13.226 7.320 -37.099 1.00 57.22 87 GLU A N 1
ATOM 713 C CA . GLU A 1 87 ? 14.120 7.146 -38.262 1.00 57.22 87 GLU A CA 1
ATOM 714 C C . GLU A 1 87 ? 13.557 6.122 -39.269 1.00 57.22 87 GLU A C 1
ATOM 716 O O . GLU A 1 87 ? 13.567 6.348 -40.477 1.00 57.22 87 GLU A O 1
ATOM 721 N N . SER A 1 88 ? 12.962 5.031 -38.771 1.00 58.66 88 SER A N 1
ATOM 722 C CA . SER A 1 88 ? 12.294 4.016 -39.601 1.00 58.66 88 SER A CA 1
ATOM 723 C C . SER A 1 88 ? 10.983 4.487 -40.251 1.00 58.66 88 SER A C 1
ATOM 725 O O . SER A 1 88 ? 10.508 3.809 -41.157 1.00 58.66 88 SER A O 1
ATOM 727 N N . MET A 1 89 ? 10.370 5.583 -39.791 1.00 55.69 89 MET A N 1
ATOM 728 C CA . MET A 1 89 ? 9.196 6.187 -40.447 1.00 55.69 89 MET A CA 1
ATOM 729 C C . MET A 1 89 ? 9.570 7.279 -41.458 1.00 55.69 89 MET A C 1
ATOM 731 O O . MET A 1 89 ? 8.701 7.742 -42.192 1.00 55.69 89 MET A O 1
ATOM 735 N N . VAL A 1 90 ? 10.832 7.719 -41.469 1.00 58.75 90 VAL A N 1
ATOM 736 C CA . VAL A 1 90 ? 11.356 8.800 -42.326 1.00 58.75 90 VAL A CA 1
ATOM 737 C C . VAL A 1 90 ? 12.149 8.262 -43.533 1.00 58.75 90 VAL A C 1
ATOM 739 O O . VAL A 1 90 ? 12.632 9.048 -44.345 1.00 58.75 90 VAL A O 1
ATOM 742 N N . THR A 1 91 ? 12.227 6.937 -43.708 1.00 48.22 91 THR A N 1
ATOM 743 C CA . THR A 1 91 ? 12.733 6.283 -44.934 1.00 48.22 91 THR A CA 1
ATOM 744 C C . THR A 1 91 ? 11.603 5.539 -45.631 1.00 48.22 91 THR A C 1
ATOM 746 O O . THR A 1 91 ? 11.516 5.637 -46.874 1.00 48.22 91 THR A O 1
#

Mean predicted aligned error: 14.64 Å

Solvent-accessible surface area (backbone atoms only — not comparable to full-atom values): 6021 Å² total; per-residue (Å²): 137,78,70,68,73,62,79,72,55,75,77,81,84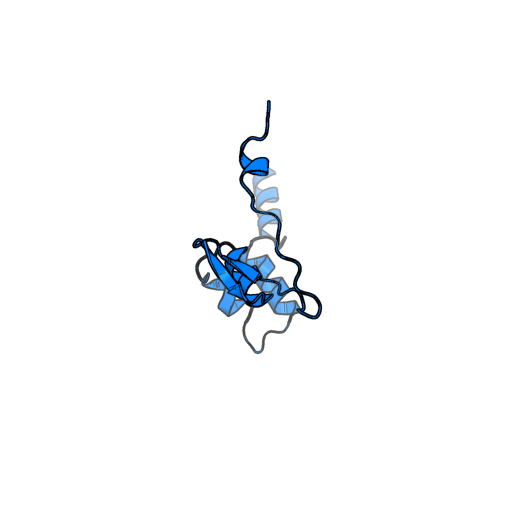,83,54,90,92,64,79,88,79,71,66,36,70,43,86,87,69,48,79,40,77,63,42,73,67,60,53,50,61,56,70,44,80,85,67,77,89,54,81,61,52,60,73,31,67,37,97,86,52,52,68,73,56,25,51,52,49,47,30,50,77,67,66,64,50,88,52,66,70,63,56,56,56,50,56,69,72,74,111

Organism: Tanacetum cinerariifolium (NCBI:txid118510)

Foldseek 3Di:
DDPVVVVPDDPDDDDPPDDDFDWDQAPVRDTHGDDPVRVVVRPDDPDPDDPCCCVLDPPPDDPVVSVVSVCVVVVVPPDCPVVVVVVVVVD

Secondary structure (DSSP, 8-state):
---HHHHTSPPP---TTPPP--EEE-TTS-EEE--HHHHHHHHS------HHHHHHS-TT--HHHHHHHHHHHTT-S--THHHHHHHTT--